Protein AF-A0A0S7EY32-F1 (afdb_monomer)

Mean predicted aligned error: 13.68 Å

Structure (mmCIF, N/CA/C/O backbone):
data_AF-A0A0S7EY32-F1
#
_entry.id   AF-A0A0S7EY32-F1
#
loop_
_atom_site.group_PDB
_atom_site.id
_atom_site.type_symbol
_atom_site.label_atom_id
_atom_site.label_alt_id
_atom_site.label_comp_id
_atom_site.label_asym_id
_atom_site.label_entity_id
_atom_site.label_seq_id
_atom_site.pdbx_PDB_ins_code
_atom_site.Cartn_x
_atom_site.Cartn_y
_atom_site.Cartn_z
_atom_site.occupancy
_atom_site.B_iso_or_equiv
_atom_site.auth_seq_id
_atom_site.auth_comp_id
_atom_site.auth_asym_id
_atom_site.auth_atom_id
_atom_site.pdbx_PDB_model_num
ATOM 1 N N . MET A 1 1 ? -7.146 -0.072 10.945 1.00 47.69 1 MET A N 1
ATOM 2 C CA . MET A 1 1 ? -5.698 0.159 11.102 1.00 47.69 1 MET A CA 1
ATOM 3 C C . MET A 1 1 ? -5.214 -0.856 12.119 1.00 47.69 1 MET A C 1
ATOM 5 O O . MET A 1 1 ? -5.702 -0.814 13.243 1.00 47.69 1 MET A O 1
ATOM 9 N N . VAL A 1 2 ? -4.405 -1.830 11.691 1.00 50.88 2 VAL A N 1
ATOM 10 C CA . VAL A 1 2 ? -3.665 -2.697 12.626 1.00 50.88 2 VAL A CA 1
ATOM 11 C C . VAL A 1 2 ? -2.678 -1.783 13.343 1.00 50.88 2 VAL A C 1
ATOM 13 O O . VAL A 1 2 ? -2.144 -0.871 12.702 1.00 50.88 2 VAL A O 1
ATOM 16 N N . LEU A 1 3 ? -2.476 -1.967 14.643 1.00 59.56 3 LEU A N 1
ATOM 17 C CA . LEU A 1 3 ? -1.364 -1.319 15.323 1.00 59.56 3 LEU A CA 1
ATOM 18 C C . LEU A 1 3 ? -0.100 -1.867 14.657 1.00 59.56 3 LEU A C 1
ATOM 20 O O . LEU A 1 3 ? 0.187 -3.051 14.726 1.00 59.56 3 LEU A O 1
ATOM 24 N N . LEU A 1 4 ? 0.577 -1.046 13.854 1.00 54.06 4 LEU A N 1
ATOM 25 C CA . LEU A 1 4 ? 1.785 -1.480 13.164 1.00 54.06 4 LEU A CA 1
ATOM 26 C C . LEU A 1 4 ? 2.801 -1.872 14.235 1.00 54.06 4 LEU A C 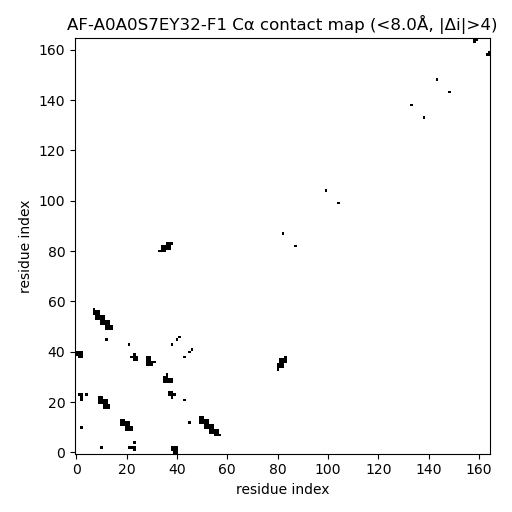1
ATOM 28 O O . LEU A 1 4 ? 3.374 -0.999 14.887 1.00 54.06 4 LEU A O 1
ATOM 32 N N . VAL A 1 5 ? 3.007 -3.177 14.409 1.00 56.53 5 VAL A N 1
ATOM 33 C CA . VAL A 1 5 ? 4.075 -3.733 15.236 1.00 56.53 5 VAL A CA 1
ATOM 34 C C . VAL A 1 5 ? 5.385 -3.381 14.560 1.00 56.53 5 VAL A C 1
ATOM 36 O O . VAL A 1 5 ? 5.923 -4.122 13.743 1.00 56.53 5 VAL A O 1
ATOM 39 N N . ILE A 1 6 ? 5.887 -2.193 14.858 1.00 68.12 6 ILE A N 1
ATOM 40 C CA . ILE A 1 6 ? 7.283 -1.865 14.646 1.00 68.12 6 ILE A CA 1
ATOM 41 C C . ILE A 1 6 ? 7.961 -2.346 15.929 1.00 68.12 6 ILE A C 1
ATOM 43 O O . ILE A 1 6 ? 7.764 -1.708 16.960 1.00 68.12 6 ILE A O 1
ATOM 47 N N . PRO A 1 7 ? 8.733 -3.454 15.917 1.00 67.81 7 PRO A N 1
ATOM 48 C CA . PRO A 1 7 ? 9.177 -4.124 17.147 1.00 67.81 7 PRO A CA 1
ATOM 49 C C . PRO A 1 7 ? 9.969 -3.237 18.119 1.00 67.81 7 PRO A C 1
ATOM 51 O O . PRO A 1 7 ? 10.096 -3.553 19.296 1.00 67.81 7 PRO A O 1
ATOM 54 N N . CYS A 1 8 ? 10.523 -2.124 17.632 1.00 76.31 8 CYS A N 1
ATOM 55 C CA . CYS A 1 8 ? 11.282 -1.163 18.425 1.00 76.31 8 CYS A CA 1
ATOM 56 C C . CYS A 1 8 ? 10.474 0.063 18.890 1.00 76.31 8 CYS A C 1
ATOM 58 O O . CYS A 1 8 ? 11.051 0.960 19.511 1.00 76.31 8 CYS A O 1
ATOM 60 N N . LEU A 1 9 ? 9.173 0.137 18.595 1.00 83.06 9 LEU A N 1
ATOM 61 C CA . LEU A 1 9 ? 8.298 1.248 18.965 1.00 83.06 9 LEU A CA 1
ATOM 62 C C . LEU A 1 9 ? 7.111 0.757 19.798 1.00 83.06 9 LEU A C 1
ATOM 64 O O . LEU A 1 9 ? 6.503 -0.266 19.504 1.00 83.06 9 LEU A O 1
ATOM 68 N N . SER A 1 10 ? 6.764 1.538 20.816 1.00 85.69 10 SER A N 1
ATOM 69 C CA . SER A 1 10 ? 5.526 1.402 21.576 1.00 85.69 10 SER A CA 1
ATOM 70 C C . SER A 1 10 ? 4.574 2.527 21.189 1.00 85.69 10 SER A C 1
ATOM 72 O O . SER A 1 10 ? 5.001 3.675 21.022 1.00 85.69 10 SER A O 1
ATOM 74 N N . THR A 1 11 ? 3.297 2.181 21.034 1.00 89.88 11 THR A N 1
ATOM 75 C CA . THR A 1 11 ? 2.230 3.123 20.695 1.00 89.88 11 THR A CA 1
ATOM 76 C C . THR A 1 11 ? 1.420 3.433 21.944 1.00 89.88 11 THR A C 1
ATOM 78 O O . THR A 1 11 ? 0.837 2.538 22.543 1.00 89.88 11 THR A O 1
ATOM 81 N N . GLU A 1 12 ? 1.351 4.702 22.327 1.00 90.50 12 GLU A N 1
ATOM 82 C CA . GLU A 1 12 ? 0.581 5.173 23.477 1.00 90.50 12 GLU A CA 1
ATOM 83 C C . GLU A 1 12 ? -0.542 6.103 23.008 1.00 90.50 12 GLU A C 1
ATOM 85 O O . GLU A 1 12 ? -0.306 7.088 22.309 1.00 90.50 12 GLU A O 1
ATOM 90 N N . TRP A 1 13 ? -1.774 5.821 23.411 1.00 90.38 13 TRP A N 1
ATOM 91 C CA . TRP A 1 13 ? -2.921 6.693 23.206 1.00 90.38 13 TRP A CA 1
ATOM 92 C C . TRP A 1 13 ? -3.188 7.553 24.436 1.00 90.38 13 TRP A C 1
ATOM 94 O O . TRP A 1 13 ? -3.258 7.039 25.549 1.00 90.38 13 TRP A O 1
ATOM 104 N N . ARG A 1 14 ? -3.372 8.866 24.246 1.00 87.19 14 ARG A N 1
ATOM 105 C CA . ARG A 1 14 ? -3.642 9.819 25.337 1.00 87.19 14 ARG A CA 1
ATOM 106 C C . ARG A 1 14 ? -4.991 10.522 25.155 1.00 87.19 14 ARG A C 1
ATOM 108 O O . ARG A 1 14 ? -5.034 11.606 24.576 1.00 87.19 14 ARG A O 1
ATOM 115 N N . PRO A 1 15 ? -6.102 9.955 25.658 1.00 78.38 15 PRO A N 1
ATOM 116 C CA . PRO A 1 15 ? -7.405 10.626 25.659 1.00 78.38 15 PRO A CA 1
ATOM 117 C C . PRO A 1 15 ? -7.529 11.748 26.707 1.00 78.38 15 PRO A C 1
ATOM 119 O O . PRO A 1 15 ? -8.543 12.444 26.728 1.00 78.38 15 PRO A O 1
ATOM 122 N N . GLY A 1 16 ? -6.528 11.921 27.580 1.00 78.38 16 GLY A N 1
ATOM 123 C CA . GLY A 1 16 ? -6.507 12.902 28.667 1.00 78.38 16 GLY A CA 1
ATOM 124 C C . GLY A 1 16 ? -5.141 12.958 29.363 1.00 78.38 16 GLY A C 1
ATOM 125 O O . GLY A 1 16 ? -4.107 12.853 28.708 1.00 78.38 16 GLY A O 1
ATOM 126 N N . SER A 1 17 ? -5.124 13.113 30.691 1.00 75.50 17 SER A N 1
ATOM 127 C CA . SER A 1 17 ? -3.888 13.150 31.495 1.00 75.50 17 SER A CA 1
ATOM 128 C C . SER A 1 17 ? -3.209 11.786 31.657 1.00 75.50 17 SER A C 1
ATOM 130 O O . SER A 1 17 ? -2.011 11.729 31.927 1.00 75.50 17 SER A O 1
ATOM 132 N N . THR A 1 18 ? -3.957 10.695 31.484 1.00 80.81 18 THR A N 1
ATOM 133 C CA . THR A 1 18 ? -3.449 9.321 31.548 1.00 80.81 18 THR A CA 1
ATOM 134 C C . THR A 1 18 ? -3.349 8.751 30.140 1.00 80.81 18 THR A C 1
ATOM 136 O O . THR A 1 18 ? -4.292 8.859 29.355 1.00 80.81 18 THR A O 1
ATOM 139 N N . GLY A 1 19 ? -2.202 8.157 29.821 1.00 84.38 19 GLY A N 1
ATOM 140 C CA . GLY A 1 19 ? -2.003 7.432 28.575 1.00 84.38 19 GLY A CA 1
ATOM 141 C C . GLY A 1 19 ? -2.203 5.930 28.728 1.00 84.38 19 GLY A C 1
ATOM 142 O O . GLY A 1 19 ? -2.042 5.374 29.813 1.00 84.38 19 GLY A O 1
ATOM 143 N N . GLN A 1 20 ? -2.557 5.284 27.623 1.00 88.12 20 GLN A N 1
ATOM 144 C CA . GLN A 1 20 ? -2.740 3.846 27.507 1.00 88.12 20 GLN A CA 1
ATOM 145 C C . GLN A 1 20 ? -1.814 3.312 26.419 1.00 88.12 20 GLN A C 1
ATOM 147 O O . GLN A 1 20 ? -1.877 3.758 25.275 1.00 88.12 20 GLN A O 1
ATOM 152 N N . ILE A 1 21 ? -0.968 2.344 26.766 1.00 89.56 21 ILE A N 1
ATOM 153 C CA . ILE A 1 21 ? -0.165 1.622 25.777 1.00 89.56 21 ILE A CA 1
ATOM 154 C C . ILE A 1 21 ? -1.094 0.687 25.004 1.00 89.56 21 ILE A C 1
ATOM 156 O O . ILE A 1 21 ? -1.881 -0.043 25.604 1.00 89.56 21 ILE A O 1
ATOM 160 N N . LEU A 1 22 ? -1.009 0.745 23.681 1.00 90.88 22 LEU A N 1
ATOM 161 C CA . LEU A 1 22 ? -1.760 -0.096 22.765 1.00 90.88 22 LEU A CA 1
ATOM 162 C C . LEU A 1 22 ? -0.839 -1.192 22.230 1.00 90.88 22 LEU A C 1
ATOM 164 O O . LEU A 1 22 ? 0.257 -0.897 21.746 1.00 90.88 22 LEU A O 1
ATOM 168 N N . SER A 1 23 ? -1.316 -2.431 22.271 1.00 88.69 23 SER A N 1
ATOM 169 C CA . SER A 1 23 ? -0.564 -3.613 21.851 1.00 88.69 23 SER A CA 1
ATOM 170 C C . SER A 1 23 ? -1.452 -4.534 21.026 1.00 88.69 23 SER A C 1
ATOM 172 O O . SER A 1 23 ? -2.657 -4.593 21.246 1.00 88.69 23 SER A O 1
ATOM 174 N N . ASP A 1 24 ? -0.859 -5.303 20.117 1.00 88.44 24 ASP A N 1
ATOM 175 C CA . ASP A 1 24 ? -1.593 -6.294 19.318 1.00 88.44 24 ASP A CA 1
ATOM 176 C C . ASP A 1 24 ? -2.290 -7.350 20.179 1.00 88.44 24 ASP A C 1
ATOM 178 O O . ASP A 1 24 ? -3.391 -7.787 19.844 1.00 88.44 24 ASP A O 1
ATOM 182 N N . MET A 1 25 ? -1.656 -7.711 21.298 1.00 88.94 25 MET A N 1
ATOM 183 C CA . MET A 1 25 ? -2.175 -8.611 22.318 1.00 88.94 25 MET A CA 1
ATOM 184 C C . MET A 1 25 ? -1.875 -8.046 23.711 1.00 88.94 25 MET A C 1
ATOM 186 O O . MET A 1 25 ? -0.743 -7.681 24.025 1.00 88.94 25 MET A O 1
ATOM 190 N N . ASP A 1 26 ? -2.899 -7.991 24.552 1.00 88.69 26 ASP A N 1
ATOM 191 C CA . ASP A 1 26 ? -2.840 -7.652 25.975 1.00 88.69 26 ASP A CA 1
ATOM 192 C C . ASP A 1 26 ? -3.967 -8.344 26.775 1.00 88.69 26 ASP A C 1
ATOM 194 O O . ASP A 1 26 ? -4.745 -9.137 26.238 1.00 88.69 26 ASP A O 1
ATOM 198 N N . LEU A 1 27 ? -4.082 -8.025 28.067 1.00 90.75 27 LEU A N 1
ATOM 199 C CA . LEU A 1 27 ? -5.113 -8.564 28.966 1.00 90.75 27 LEU A CA 1
ATOM 200 C C . LEU A 1 27 ? -6.555 -8.222 28.551 1.00 90.75 27 LEU A C 1
ATOM 202 O O . LEU A 1 27 ? -7.495 -8.811 29.076 1.00 90.75 27 LEU A O 1
ATOM 206 N N . THR A 1 28 ? -6.743 -7.262 27.645 1.00 91.25 28 THR A N 1
ATOM 207 C CA . THR A 1 28 ? -8.060 -6.848 27.151 1.00 91.25 28 THR A CA 1
ATOM 208 C C . THR A 1 28 ? -8.463 -7.574 25.868 1.00 91.25 28 THR A C 1
ATOM 210 O O . THR A 1 28 ? -9.594 -7.405 25.420 1.00 91.25 28 THR A O 1
ATOM 213 N N . SER A 1 29 ? -7.566 -8.370 25.274 1.00 91.50 29 SER A N 1
ATOM 214 C CA . SER A 1 29 ? -7.784 -9.015 23.973 1.00 91.50 29 SER A CA 1
ATOM 215 C C . SER A 1 29 ? -8.966 -9.977 23.989 1.00 91.50 29 SER A C 1
ATOM 217 O O . SER A 1 29 ? -9.176 -10.729 24.941 1.00 91.50 29 SER A O 1
ATOM 219 N N . GLN A 1 30 ? -9.720 -9.991 22.892 1.00 92.19 30 GLN A N 1
ATOM 220 C CA . GLN A 1 30 ? -10.892 -10.851 22.752 1.00 92.19 30 GLN A CA 1
ATOM 221 C C . GLN A 1 30 ? -10.480 -12.278 22.374 1.00 92.19 30 GLN A C 1
ATOM 223 O O . GLN A 1 30 ? -9.680 -12.486 21.457 1.00 92.19 30 GLN A O 1
ATOM 228 N N . THR A 1 31 ? -11.072 -13.261 23.050 1.00 90.56 31 THR A N 1
ATOM 229 C CA . THR A 1 31 ? -10.887 -14.687 22.770 1.00 90.56 31 THR A CA 1
ATOM 230 C C . THR A 1 31 ? -12.212 -15.334 22.368 1.00 90.56 31 THR A C 1
ATOM 232 O O . THR A 1 31 ? -13.254 -15.128 22.988 1.00 90.56 31 THR A O 1
ATOM 235 N N . GLU A 1 32 ? -12.178 -16.119 21.294 1.00 86.69 32 GLU A N 1
ATOM 236 C CA . GLU A 1 32 ? -13.310 -16.848 20.727 1.00 86.69 32 GLU A CA 1
ATOM 237 C C . GLU A 1 32 ? -12.947 -18.337 20.630 1.00 86.69 32 GLU A C 1
ATOM 239 O O . GLU A 1 32 ? -12.419 -18.818 19.623 1.00 86.69 32 GLU A O 1
ATOM 244 N N . GLY A 1 33 ? -13.202 -19.089 21.702 1.00 86.06 33 GLY A N 1
ATOM 245 C CA . GLY A 1 33 ? -12.766 -20.483 21.799 1.00 86.06 33 GLY A CA 1
ATOM 246 C C . GLY A 1 33 ? -11.239 -20.576 21.770 1.00 86.06 33 GLY A C 1
ATOM 247 O O . GLY A 1 33 ? -10.576 -20.000 22.627 1.00 86.06 33 GLY A O 1
ATOM 248 N N . ARG A 1 34 ? -10.686 -21.280 20.774 1.00 85.69 34 ARG A N 1
ATOM 249 C CA . ARG A 1 34 ? -9.229 -21.371 20.554 1.00 85.69 34 ARG A CA 1
ATOM 250 C C . ARG A 1 34 ? -8.627 -20.152 19.853 1.00 85.69 34 ARG A C 1
ATOM 252 O O . ARG A 1 34 ? -7.411 -20.029 19.801 1.00 85.69 34 ARG A O 1
ATOM 259 N N . TRP A 1 35 ? -9.458 -19.281 19.280 1.00 88.88 35 TRP A N 1
ATOM 260 C CA . TRP A 1 35 ? -8.994 -18.158 18.475 1.00 88.88 35 TRP A CA 1
ATOM 261 C C . TRP A 1 35 ? -8.811 -16.892 19.321 1.00 88.88 35 TRP A C 1
ATOM 263 O O . TRP A 1 35 ? -9.690 -16.524 20.097 1.00 88.88 35 TRP A O 1
ATOM 273 N N . LYS A 1 36 ? -7.695 -16.187 19.142 1.00 90.19 36 LYS A N 1
ATOM 274 C CA . LYS A 1 36 ? -7.404 -14.880 19.747 1.00 90.19 36 LYS A CA 1
ATOM 275 C C . LYS A 1 36 ? -7.494 -13.798 18.672 1.00 90.19 36 LYS A C 1
ATOM 277 O O . LYS A 1 36 ? -6.928 -13.942 17.590 1.00 90.19 36 LYS A O 1
ATOM 282 N N . ARG A 1 37 ? -8.217 -12.712 18.936 1.00 91.12 37 ARG A N 1
ATOM 283 C CA . ARG A 1 37 ? -8.352 -11.611 17.976 1.00 91.12 37 ARG A CA 1
ATOM 284 C C . ARG A 1 37 ? -7.306 -10.533 18.246 1.00 91.12 37 ARG A C 1
ATOM 286 O O . ARG A 1 37 ? -7.250 -10.027 19.360 1.00 91.12 37 ARG A O 1
ATOM 293 N N . LEU A 1 38 ? -6.549 -10.140 17.218 1.00 91.75 38 LEU A N 1
ATOM 294 C CA . LEU A 1 38 ? -5.616 -9.014 17.304 1.00 91.75 38 LEU A CA 1
ATOM 295 C C . LEU A 1 38 ? -6.366 -7.710 17.586 1.00 91.75 38 LEU A C 1
ATOM 297 O O . LEU A 1 38 ? -7.373 -7.394 16.934 1.00 91.75 38 LEU A O 1
ATOM 301 N N . ASN A 1 39 ? -5.843 -6.938 18.533 1.00 92.19 39 ASN A N 1
ATOM 302 C CA . ASN A 1 39 ? -6.430 -5.674 18.936 1.00 92.19 39 ASN A CA 1
ATOM 303 C C . ASN A 1 39 ? -6.345 -4.636 17.810 1.00 92.19 39 ASN A C 1
ATOM 305 O O . ASN A 1 39 ? -5.379 -4.533 17.054 1.00 92.19 39 ASN A O 1
ATOM 309 N N . THR A 1 40 ? -7.390 -3.821 17.705 1.00 92.94 40 THR A N 1
ATOM 310 C CA . THR A 1 40 ? -7.489 -2.735 16.724 1.00 92.94 40 THR A CA 1
ATOM 311 C C . THR A 1 40 ? -7.683 -1.407 17.437 1.00 92.94 40 THR A C 1
ATOM 313 O O . THR A 1 40 ? -8.060 -1.370 18.604 1.00 92.94 40 THR A O 1
ATOM 316 N N . LEU A 1 41 ? -7.538 -0.286 16.732 1.00 92.38 41 LEU A N 1
ATOM 317 C CA . LEU A 1 41 ? -7.941 1.012 17.289 1.00 92.38 41 LEU A CA 1
ATOM 318 C C . LEU A 1 41 ? -9.400 1.021 17.782 1.00 92.38 41 LEU A C 1
ATOM 320 O O . LEU A 1 41 ? -9.699 1.618 18.812 1.00 92.38 41 LEU A O 1
ATOM 324 N N . ALA A 1 42 ? -10.296 0.317 17.084 1.00 92.44 42 ALA A N 1
ATOM 325 C CA . ALA A 1 42 ? -11.700 0.220 17.472 1.00 92.44 42 ALA A CA 1
ATOM 326 C C . ALA A 1 42 ? -11.905 -0.625 18.739 1.00 92.44 42 ALA A C 1
ATOM 328 O O . ALA A 1 42 ? -12.806 -0.328 19.516 1.00 92.44 42 ALA A O 1
ATOM 329 N N . HIS A 1 43 ? -11.055 -1.631 18.977 1.00 92.88 43 HIS A N 1
ATOM 330 C CA . HIS A 1 43 ? -11.064 -2.418 20.218 1.00 92.88 43 HIS A CA 1
ATOM 331 C C . HIS A 1 43 ? -10.838 -1.525 21.443 1.00 92.88 43 HIS A C 1
ATOM 333 O O . HIS A 1 43 ? -11.592 -1.590 22.408 1.00 92.88 43 HIS A O 1
ATOM 339 N N . TYR A 1 44 ? -9.874 -0.609 21.350 1.00 92.12 44 TYR A N 1
ATOM 340 C CA . TYR A 1 44 ? -9.584 0.383 22.389 1.00 92.12 44 TYR A CA 1
ATOM 341 C C . TYR A 1 44 ? -10.504 1.614 22.355 1.00 92.12 44 TYR A C 1
ATOM 343 O O . TYR A 1 44 ? -10.305 2.550 23.126 1.00 92.12 44 TYR A O 1
ATOM 351 N N . ASN A 1 45 ? -11.502 1.642 21.465 1.00 92.44 45 ASN A N 1
ATOM 352 C CA . ASN A 1 45 ? -12.393 2.785 21.260 1.00 92.44 45 ASN A CA 1
ATOM 353 C C . ASN A 1 45 ? -11.643 4.106 20.965 1.00 92.44 45 ASN A C 1
ATOM 355 O O . ASN A 1 45 ? -12.047 5.193 21.398 1.00 92.44 45 ASN A O 1
ATOM 359 N N . VAL A 1 46 ? -10.532 4.018 20.227 1.00 91.81 46 VAL A N 1
ATOM 360 C CA . VAL A 1 46 ? -9.777 5.189 19.772 1.00 91.81 46 VAL A CA 1
ATOM 361 C C . VAL A 1 46 ? -10.619 5.925 18.735 1.00 91.81 46 VAL A C 1
ATOM 363 O O . VAL A 1 46 ? -10.957 5.380 17.685 1.00 91.81 46 VAL A O 1
ATOM 366 N N . ARG A 1 47 ? -10.975 7.171 19.054 1.00 91.56 47 ARG A N 1
ATOM 367 C CA . ARG A 1 47 ? -11.805 8.032 18.204 1.00 91.56 47 ARG A CA 1
ATOM 368 C C . ARG A 1 47 ? -10.989 8.701 17.102 1.00 91.56 47 ARG A C 1
ATOM 370 O O . ARG A 1 47 ? -9.769 8.835 17.204 1.00 91.56 47 ARG A O 1
ATOM 377 N N . ASP A 1 48 ? -11.691 9.187 16.087 1.00 91.69 48 ASP A N 1
ATOM 378 C CA . ASP A 1 48 ? -11.101 10.044 15.063 1.00 91.69 48 ASP A CA 1
ATOM 379 C C . ASP A 1 48 ? -10.414 11.258 15.704 1.00 91.69 48 ASP A C 1
ATOM 381 O O . ASP A 1 48 ? -10.894 11.818 16.693 1.00 91.69 48 ASP A O 1
ATOM 385 N N . ASN A 1 49 ? -9.283 11.664 15.124 1.00 90.06 49 ASN A N 1
ATOM 386 C CA . ASN A 1 49 ? -8.426 12.751 15.612 1.00 90.06 49 ASN A CA 1
ATOM 387 C C . ASN A 1 49 ? -7.794 12.511 16.997 1.00 90.06 49 ASN A C 1
ATOM 389 O O . ASN A 1 49 ? -7.340 13.456 17.641 1.00 90.06 49 ASN A O 1
ATOM 393 N N . ALA A 1 50 ? -7.740 11.262 17.465 1.00 90.75 50 ALA A N 1
ATOM 394 C CA . ALA A 1 50 ? -6.981 10.912 18.657 1.00 90.75 50 ALA A CA 1
ATOM 395 C C . ALA A 1 50 ? -5.472 11.138 18.473 1.00 90.75 50 ALA A C 1
ATOM 397 O O . ALA A 1 50 ? -4.889 10.784 17.447 1.00 90.75 50 ALA A O 1
ATOM 398 N N . THR A 1 51 ? -4.826 11.654 19.518 1.00 88.75 51 THR A N 1
ATOM 399 C CA . THR A 1 51 ? -3.367 11.777 19.574 1.00 88.75 51 THR A CA 1
ATOM 400 C C . THR A 1 51 ? -2.744 10.455 20.012 1.00 88.75 51 THR A C 1
ATOM 402 O O . THR A 1 51 ? -3.041 9.943 21.097 1.00 88.75 51 THR A O 1
ATOM 405 N N . LEU A 1 52 ? -1.851 9.929 19.174 1.00 90.56 52 LEU A N 1
ATOM 406 C CA . LEU A 1 52 ? -1.009 8.771 19.464 1.00 90.56 52 LEU A CA 1
ATOM 407 C C . LEU A 1 52 ? 0.448 9.225 19.577 1.00 90.56 52 LEU A C 1
ATOM 409 O O . LEU A 1 52 ? 0.922 10.026 18.771 1.00 90.56 52 LEU A O 1
ATOM 413 N N . VAL A 1 53 ? 1.155 8.705 20.572 1.00 89.81 53 VAL A N 1
ATOM 414 C CA . VAL A 1 53 ? 2.577 8.951 20.805 1.00 89.81 53 VAL A CA 1
ATOM 415 C C . VAL A 1 53 ? 3.338 7.670 20.490 1.00 89.81 53 VAL A C 1
ATOM 417 O O . VAL A 1 53 ? 2.996 6.603 20.994 1.00 89.81 53 VAL A O 1
ATOM 420 N N . LEU A 1 54 ? 4.375 7.777 19.660 1.00 90.06 54 LEU A N 1
ATOM 421 C CA . LEU A 1 54 ? 5.299 6.681 19.386 1.00 90.06 54 LEU A CA 1
ATOM 422 C C . LEU A 1 54 ? 6.583 6.899 20.181 1.00 90.06 54 LEU A C 1
ATOM 424 O O . LEU A 1 54 ? 7.258 7.915 20.011 1.00 90.06 54 LEU A O 1
ATOM 428 N N . SER A 1 55 ? 6.930 5.926 21.016 1.00 87.62 55 SER A N 1
ATOM 429 C CA . SER A 1 55 ? 8.131 5.960 21.852 1.00 87.62 55 SER A CA 1
ATOM 430 C C . SER A 1 55 ? 9.038 4.785 21.512 1.00 87.62 55 SER A C 1
ATOM 432 O O . SER A 1 55 ? 8.559 3.670 21.313 1.00 87.62 55 SER A O 1
ATOM 434 N N . ARG A 1 56 ? 10.358 5.007 21.458 1.00 87.38 56 ARG A N 1
ATOM 435 C CA . ARG A 1 56 ? 11.313 3.900 21.303 1.00 87.38 56 ARG A CA 1
ATOM 436 C C . ARG A 1 56 ? 11.271 3.004 22.531 1.00 87.38 56 ARG A C 1
ATOM 438 O O . ARG A 1 56 ? 11.412 3.485 23.653 1.00 87.38 56 ARG A O 1
ATOM 445 N N . VAL A 1 57 ? 11.166 1.705 22.298 1.00 81.00 57 VAL A N 1
ATOM 446 C CA . VAL A 1 57 ? 11.357 0.702 23.340 1.00 81.00 57 VAL A CA 1
ATOM 447 C C . VAL A 1 57 ? 12.860 0.487 23.486 1.00 81.00 57 VAL A C 1
ATOM 449 O O . VAL A 1 57 ? 13.505 -0.160 22.662 1.00 81.00 57 VAL A O 1
ATOM 452 N N . LEU A 1 58 ? 13.448 1.108 24.509 1.00 63.75 58 LEU A N 1
ATOM 453 C CA . LEU A 1 58 ? 14.817 0.825 24.916 1.00 63.75 58 LEU A CA 1
ATOM 454 C C . LEU A 1 58 ? 14.769 -0.496 25.692 1.00 63.75 58 LEU A C 1
ATOM 456 O O . LEU A 1 58 ? 14.352 -0.507 26.842 1.00 63.75 58 LEU A O 1
ATOM 460 N N . HIS A 1 59 ? 15.197 -1.583 25.050 1.00 53.16 59 HIS A N 1
ATOM 461 C CA . HIS A 1 59 ? 15.327 -2.942 25.595 1.00 53.16 59 HIS A CA 1
ATOM 462 C C . HIS A 1 59 ? 14.107 -3.877 25.476 1.00 53.16 59 HIS A C 1
ATOM 464 O O . HIS A 1 59 ? 12.984 -3.566 25.865 1.00 53.16 59 HIS A O 1
ATOM 470 N N . THR A 1 60 ? 14.390 -5.067 24.940 1.00 46.47 60 THR A N 1
ATOM 471 C CA . THR A 1 60 ? 13.497 -6.211 24.748 1.00 46.47 60 THR A CA 1
ATOM 472 C C . THR A 1 60 ? 13.088 -6.796 26.098 1.00 46.47 60 THR A C 1
ATOM 474 O O . THR A 1 60 ? 13.726 -7.719 26.597 1.00 46.47 60 THR A O 1
ATOM 477 N N . GLN A 1 61 ? 12.035 -6.269 26.712 1.00 41.31 61 GLN A N 1
ATOM 478 C CA . GLN A 1 61 ? 11.274 -7.068 27.664 1.00 41.31 61 GLN A CA 1
ATOM 479 C C . GLN A 1 61 ? 10.168 -7.744 26.873 1.00 41.31 61 GLN A C 1
ATOM 481 O O . GLN A 1 61 ? 9.123 -7.165 26.584 1.00 41.31 61 GLN A O 1
ATOM 486 N N . SER A 1 62 ? 10.462 -8.971 26.462 1.00 42.38 62 SER A N 1
ATOM 487 C CA . SER A 1 62 ? 9.470 -9.968 26.108 1.00 42.38 62 SER A CA 1
ATOM 488 C C . SER A 1 62 ? 8.425 -9.983 27.228 1.00 42.38 62 SER A C 1
ATOM 490 O O . SER A 1 62 ? 8.664 -10.551 28.288 1.00 42.38 62 SER A O 1
ATOM 492 N N . PHE A 1 63 ? 7.256 -9.374 27.022 1.00 43.22 63 PHE A N 1
ATOM 493 C CA . PHE A 1 63 ? 6.122 -9.441 27.959 1.00 43.22 63 PHE A CA 1
ATOM 494 C C . PHE A 1 63 ? 5.477 -10.850 28.006 1.00 43.22 63 PHE A C 1
ATOM 496 O O . PHE A 1 63 ? 4.301 -11.003 28.314 1.00 43.22 63 PHE A O 1
ATOM 503 N N . HIS A 1 64 ? 6.261 -11.897 27.732 1.00 45.06 64 HIS A N 1
ATOM 504 C CA . HIS A 1 64 ? 5.876 -13.307 27.753 1.00 45.06 64 HIS A CA 1
ATOM 505 C C . HIS A 1 64 ? 6.592 -14.102 28.848 1.00 45.06 64 HIS A C 1
ATOM 507 O O . HIS A 1 64 ? 6.833 -15.296 28.696 1.00 45.06 64 HIS A O 1
ATOM 513 N N . GLN A 1 65 ? 6.937 -13.481 29.974 1.00 44.56 65 GLN A N 1
ATOM 514 C CA . GLN A 1 65 ? 7.487 -14.246 31.086 1.00 44.56 65 GLN A CA 1
ATOM 515 C C . GLN A 1 65 ? 6.962 -13.733 32.418 1.00 44.56 65 GLN A C 1
ATOM 517 O O . GLN A 1 65 ? 7.572 -12.878 33.044 1.00 44.56 65 GLN A O 1
ATOM 522 N N . HIS A 1 66 ? 5.781 -14.229 32.794 1.00 36.97 66 HIS A N 1
ATOM 523 C CA . HIS A 1 66 ? 5.467 -14.751 34.129 1.00 36.97 66 HIS A CA 1
ATOM 524 C C . HIS A 1 66 ? 3.962 -15.045 34.231 1.00 36.97 66 HIS A C 1
ATOM 526 O O . HIS A 1 66 ? 3.185 -14.123 34.447 1.00 36.97 66 HIS A O 1
ATOM 532 N N . GLN A 1 67 ? 3.564 -16.318 34.120 1.00 36.78 67 GLN A N 1
ATOM 533 C CA . GLN A 1 67 ? 2.889 -17.010 35.226 1.00 36.78 67 GLN A CA 1
ATOM 534 C C . GLN A 1 67 ? 2.880 -18.536 34.990 1.00 36.78 67 GLN A C 1
ATOM 536 O O . GLN A 1 67 ? 2.301 -19.023 34.029 1.00 36.78 67 GLN A O 1
ATOM 541 N N . ASP A 1 68 ? 3.548 -19.224 35.912 1.00 32.59 68 ASP A N 1
ATOM 542 C CA . ASP A 1 68 ? 3.427 -20.618 36.343 1.00 32.59 68 ASP A CA 1
ATOM 543 C C . ASP A 1 68 ? 3.873 -21.810 35.468 1.00 32.59 68 ASP A C 1
ATOM 545 O O . ASP A 1 68 ? 3.333 -22.183 34.434 1.00 32.59 68 ASP A O 1
ATOM 549 N N . SER A 1 69 ? 4.903 -22.435 36.037 1.00 39.97 69 SER A N 1
ATOM 550 C CA . SER A 1 69 ? 5.442 -23.777 35.883 1.00 39.97 69 SER A CA 1
ATOM 551 C C . SER A 1 69 ? 4.410 -24.906 35.942 1.00 39.97 69 SER A C 1
ATOM 553 O O . SER A 1 69 ? 3.435 -24.808 36.682 1.00 39.97 69 SER A O 1
ATOM 555 N N . HIS A 1 70 ? 4.796 -26.032 35.326 1.00 38.00 70 HIS A N 1
ATOM 556 C CA . HIS A 1 70 ? 4.147 -27.351 35.270 1.00 38.00 70 HIS A CA 1
ATOM 557 C C . HIS A 1 70 ? 3.094 -27.545 34.168 1.00 38.00 70 HIS A C 1
ATOM 559 O O . HIS A 1 70 ? 1.908 -27.573 34.445 1.00 38.00 70 HIS A O 1
ATOM 565 N N . ASP A 1 71 ? 3.565 -27.753 32.930 1.00 36.91 71 ASP A N 1
ATOM 566 C CA . ASP A 1 71 ? 3.098 -28.823 32.021 1.00 36.91 71 ASP A CA 1
ATOM 567 C C . ASP A 1 71 ? 3.984 -28.862 30.757 1.00 36.91 71 ASP A C 1
ATOM 569 O O . ASP A 1 71 ? 3.585 -28.590 29.626 1.00 36.91 71 ASP A O 1
ATOM 573 N N . GLU A 1 72 ? 5.258 -29.209 30.958 1.00 39.25 72 GLU A N 1
ATOM 574 C CA . GLU A 1 72 ? 6.346 -29.180 29.964 1.00 39.25 72 GLU A CA 1
ATOM 575 C C . GLU A 1 72 ? 6.255 -30.255 28.853 1.00 39.25 72 GLU A C 1
ATOM 577 O O . GLU A 1 72 ? 7.268 -30.674 28.295 1.00 39.25 72 GLU A O 1
ATOM 582 N N . LYS A 1 73 ? 5.053 -30.736 28.502 1.00 36.84 73 LYS A N 1
ATOM 583 C CA . LYS A 1 73 ? 4.888 -31.791 27.480 1.00 36.84 73 LYS A CA 1
ATOM 584 C C . LYS A 1 73 ? 3.773 -31.614 26.449 1.00 36.84 73 LYS A C 1
ATOM 586 O O . LYS A 1 73 ? 3.612 -32.513 25.632 1.00 36.84 73 LYS A O 1
ATOM 591 N N . ASN A 1 74 ? 3.081 -30.472 26.399 1.00 33.59 74 ASN A N 1
ATOM 592 C CA . ASN A 1 74 ? 2.055 -30.217 25.368 1.00 33.59 74 ASN A CA 1
ATOM 593 C C . ASN A 1 74 ? 2.205 -28.881 24.606 1.00 33.59 74 ASN A C 1
ATOM 595 O O . ASN A 1 74 ? 1.306 -28.499 23.868 1.00 33.59 74 ASN A O 1
ATOM 599 N N . ALA A 1 75 ? 3.341 -28.185 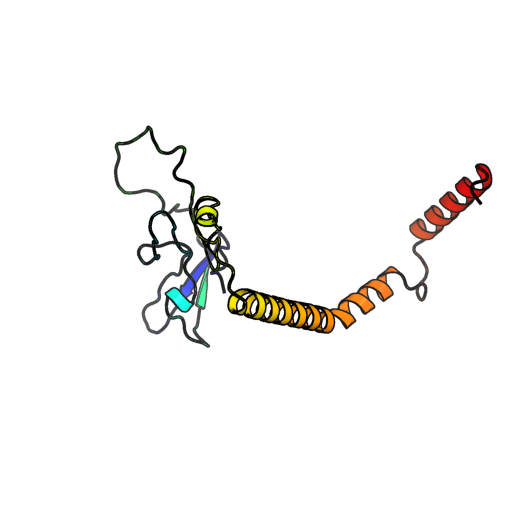24.714 1.00 41.44 75 ALA A N 1
ATOM 600 C CA . ALA A 1 75 ? 3.556 -26.877 24.073 1.00 41.44 75 ALA A CA 1
ATOM 601 C C . ALA A 1 75 ? 3.942 -26.932 22.576 1.00 41.44 75 ALA A C 1
ATOM 603 O O . ALA A 1 75 ? 4.252 -25.904 21.984 1.00 41.44 75 ALA A O 1
ATOM 604 N N . LEU A 1 76 ? 3.951 -28.112 21.944 1.00 42.59 76 LEU A N 1
ATOM 605 C CA . LEU A 1 76 ? 4.328 -28.250 20.528 1.00 42.59 76 LEU A CA 1
ATOM 606 C C . LEU A 1 76 ? 3.157 -27.979 19.557 1.00 42.59 76 LEU A C 1
ATOM 608 O O . LEU A 1 76 ? 3.372 -28.021 18.351 1.00 42.59 76 LEU A O 1
ATOM 612 N N . LEU A 1 77 ? 1.934 -27.751 20.063 1.00 43.59 77 LEU A N 1
ATOM 613 C CA . LEU A 1 77 ? 0.706 -27.596 19.263 1.00 43.59 77 LEU A CA 1
ATOM 614 C C . LEU A 1 77 ? -0.307 -26.588 19.859 1.00 43.59 77 LEU A C 1
ATOM 616 O O . LEU A 1 77 ? -1.502 -26.701 19.586 1.00 43.59 77 LEU A O 1
ATOM 620 N N . GLU A 1 78 ? 0.115 -25.602 20.661 1.00 49.16 78 GLU A N 1
ATOM 621 C CA . GLU A 1 78 ? -0.687 -24.369 20.723 1.00 49.16 78 GLU A CA 1
ATOM 622 C C . GLU A 1 78 ? -0.395 -23.610 19.429 1.00 49.16 78 GLU A C 1
ATOM 624 O O . GLU A 1 78 ? 0.472 -22.742 19.385 1.00 49.16 78 GLU A O 1
ATOM 629 N N . ASP A 1 79 ? -1.065 -24.010 18.341 1.00 53.97 79 ASP A N 1
ATOM 630 C CA . ASP A 1 79 ? -1.153 -23.158 17.162 1.00 53.97 79 ASP A CA 1
ATOM 631 C C . ASP A 1 79 ? -1.596 -21.776 17.657 1.00 53.97 79 ASP A C 1
ATOM 633 O O . ASP A 1 79 ? -2.612 -21.639 18.350 1.00 53.97 79 ASP A O 1
ATOM 637 N N . ASP A 1 80 ? -0.797 -20.760 17.328 1.00 69.12 80 ASP A N 1
ATOM 638 C CA . ASP A 1 80 ? -1.106 -19.345 17.490 1.00 69.12 80 ASP A CA 1
ATOM 639 C C . ASP A 1 80 ? -2.320 -19.016 16.611 1.00 69.12 80 ASP A C 1
ATOM 641 O O . ASP A 1 80 ? -2.217 -18.381 15.558 1.00 69.12 80 ASP A O 1
ATOM 645 N N . ASN A 1 81 ? -3.498 -19.485 17.028 1.00 83.31 81 ASN A N 1
ATOM 646 C CA . ASN A 1 81 ? -4.781 -19.279 16.381 1.00 83.31 81 ASN A CA 1
ATOM 647 C C . ASN A 1 81 ? -5.171 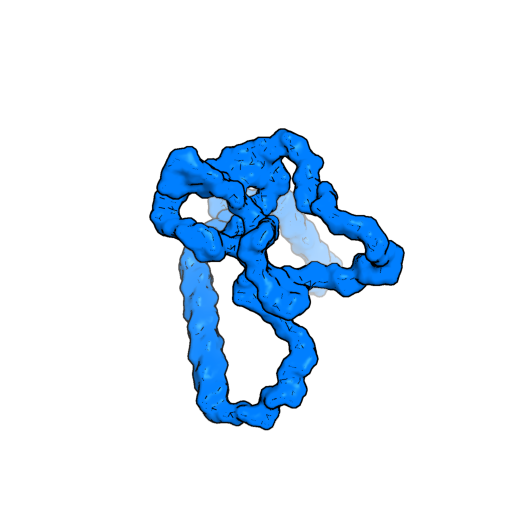-17.810 16.555 1.00 83.31 81 ASN A C 1
ATOM 649 O O . ASN A 1 81 ? -6.107 -17.461 17.269 1.00 83.31 81 ASN A O 1
ATOM 653 N N . THR A 1 82 ? -4.432 -16.921 15.908 1.00 86.75 82 THR A N 1
ATOM 654 C CA . THR A 1 82 ? -4.666 -15.488 15.899 1.00 86.75 82 THR A CA 1
ATOM 655 C C . THR A 1 82 ? -5.360 -15.096 14.605 1.00 86.75 82 THR A C 1
ATOM 657 O O . THR A 1 82 ? -5.079 -15.614 13.524 1.00 86.75 82 THR A O 1
ATOM 660 N N . PHE A 1 83 ? -6.315 -14.179 14.699 1.00 88.94 83 PHE A N 1
ATOM 661 C CA . PHE A 1 83 ? -6.961 -13.593 13.530 1.00 88.94 83 PHE A CA 1
ATOM 662 C C . PHE A 1 83 ? -7.177 -12.100 13.739 1.00 88.94 83 PHE A C 1
ATOM 664 O O . PHE A 1 83 ? -7.184 -11.605 14.862 1.00 88.94 83 PHE A O 1
ATOM 671 N N . HIS A 1 84 ? -7.377 -11.363 12.649 1.00 89.56 84 HIS A N 1
ATOM 672 C CA . HIS A 1 84 ? -7.598 -9.919 12.714 1.00 89.56 84 HIS A CA 1
ATOM 673 C C . HIS A 1 84 ? -9.017 -9.540 12.266 1.00 89.56 84 HIS A C 1
ATOM 675 O O . HIS A 1 84 ? -9.878 -9.246 13.098 1.00 89.56 84 HIS A O 1
ATOM 681 N N . LEU A 1 85 ? -9.283 -9.563 10.953 1.00 87.31 85 LEU A N 1
ATOM 682 C CA . LEU A 1 85 ? -10.599 -9.203 10.396 1.00 87.31 85 LEU A CA 1
ATOM 683 C C . LEU A 1 85 ? -11.416 -10.408 9.938 1.00 87.31 85 LEU A C 1
ATOM 685 O O . LEU A 1 85 ? -12.636 -10.398 10.058 1.00 87.31 85 LEU A O 1
ATOM 689 N N . VAL A 1 86 ? -10.755 -11.424 9.390 1.00 84.00 86 VAL A N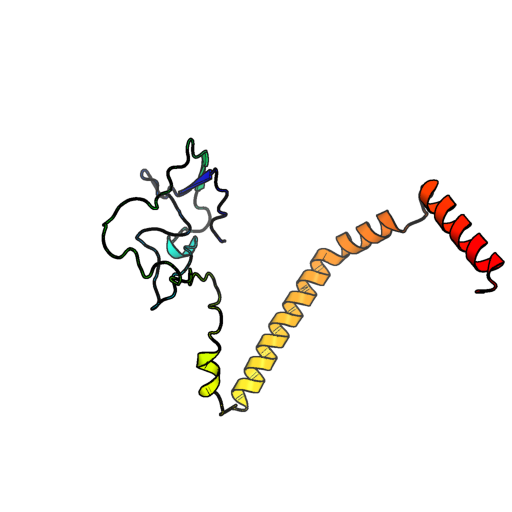 1
ATOM 690 C CA . VAL A 1 86 ? -11.396 -12.625 8.854 1.00 84.00 86 VAL A CA 1
ATOM 691 C C . VAL A 1 86 ? -10.737 -13.815 9.527 1.00 84.00 86 VAL A C 1
ATOM 693 O O . VAL A 1 86 ? -9.511 -13.923 9.505 1.00 84.00 86 VAL A O 1
ATOM 696 N N . ARG A 1 87 ? -11.543 -14.677 10.153 1.00 82.88 87 ARG A N 1
ATOM 697 C CA . ARG A 1 87 ? -11.045 -15.946 10.684 1.00 82.88 87 ARG A CA 1
ATOM 698 C C . ARG A 1 87 ? -10.671 -16.848 9.509 1.00 82.88 87 ARG A C 1
ATOM 700 O O . ARG A 1 87 ? -11.472 -16.943 8.571 1.00 82.88 87 ARG A O 1
ATOM 707 N N . PRO A 1 88 ? -9.505 -17.509 9.544 1.00 77.38 88 PRO A N 1
ATOM 708 C CA . PRO A 1 88 ? -9.250 -18.632 8.658 1.00 77.38 88 PRO A CA 1
ATOM 709 C C . PRO A 1 88 ? -10.431 -19.601 8.751 1.00 77.38 88 PRO A C 1
ATOM 711 O O . PRO A 1 88 ? -10.935 -19.873 9.841 1.00 77.38 88 PRO A O 1
ATOM 714 N N . THR A 1 89 ? -10.952 -20.035 7.607 1.00 71.25 89 THR A N 1
ATOM 715 C CA . THR A 1 89 ? -12.036 -21.017 7.605 1.00 71.25 89 THR A CA 1
ATOM 716 C C . THR A 1 89 ? -11.406 -22.356 7.947 1.00 71.25 89 THR A C 1
ATOM 718 O O . THR A 1 89 ? -10.619 -22.876 7.162 1.00 71.25 89 THR A O 1
ATOM 721 N N . ASP A 1 90 ? -11.697 -22.880 9.135 1.00 61.50 90 ASP A N 1
ATOM 722 C CA . ASP A 1 90 ? -11.340 -24.252 9.469 1.00 61.50 90 ASP A CA 1
ATOM 723 C C . ASP A 1 90 ? -12.092 -25.169 8.486 1.00 61.50 90 ASP A C 1
ATOM 725 O O . ASP A 1 90 ? -13.319 -25.088 8.392 1.00 61.50 90 ASP A O 1
ATOM 729 N N . GLU A 1 91 ? -11.390 -26.048 7.759 1.00 52.25 91 GLU A N 1
ATOM 730 C CA . GLU A 1 91 ? -11.973 -26.991 6.774 1.00 52.25 91 GLU A CA 1
ATOM 731 C C . GLU A 1 91 ? -13.107 -27.874 7.357 1.00 52.25 91 GLU A C 1
ATOM 733 O O . GLU A 1 91 ? -13.860 -28.527 6.638 1.00 52.25 91 GLU A O 1
ATOM 738 N N . ILE A 1 92 ? -13.270 -27.868 8.680 1.00 52.97 92 ILE A N 1
ATOM 739 C CA . ILE A 1 92 ? -14.234 -28.650 9.455 1.00 52.97 92 ILE A CA 1
ATOM 740 C C . ILE A 1 92 ? -15.675 -28.097 9.332 1.00 52.97 92 ILE A C 1
ATOM 742 O O . ILE A 1 92 ? -16.635 -28.844 9.537 1.00 52.97 92 ILE A O 1
ATOM 746 N N . ASP A 1 93 ? -15.868 -26.832 8.932 1.00 51.53 93 ASP A N 1
ATOM 747 C CA . ASP A 1 93 ? -17.209 -26.229 8.792 1.00 51.53 93 ASP A CA 1
ATOM 748 C C . ASP A 1 93 ? -17.888 -26.488 7.427 1.00 51.53 93 ASP A C 1
ATOM 750 O O . ASP A 1 93 ? -19.094 -26.255 7.273 1.00 51.53 93 ASP A O 1
ATOM 754 N N . GLU A 1 94 ? -17.181 -27.047 6.437 1.00 46.59 94 GLU A N 1
ATOM 755 C CA . GLU A 1 94 ? -17.759 -27.310 5.107 1.00 46.59 94 GLU A CA 1
ATOM 756 C C . GLU A 1 94 ? -18.816 -28.430 5.095 1.00 46.59 94 GLU A C 1
ATOM 758 O O . GLU A 1 94 ? -19.643 -28.514 4.181 1.00 46.59 94 GLU A O 1
ATOM 763 N N . VAL A 1 95 ? -18.876 -29.273 6.131 1.00 46.41 95 VAL A N 1
ATOM 764 C CA . VAL A 1 95 ? -19.768 -30.446 6.137 1.00 46.41 95 VAL A CA 1
ATOM 765 C C . VAL A 1 95 ? -21.250 -30.070 6.327 1.00 46.41 95 VAL A C 1
ATOM 767 O O . VAL A 1 95 ? -22.131 -30.876 6.019 1.00 46.41 95 VAL A O 1
ATOM 770 N N . LYS A 1 96 ? -21.582 -28.845 6.768 1.00 46.31 96 LYS A N 1
ATOM 771 C CA . LYS A 1 96 ? -22.982 -28.459 7.062 1.00 46.31 96 LYS A CA 1
ATOM 772 C C . LYS A 1 96 ? -23.691 -27.593 6.017 1.00 46.31 96 LYS A C 1
ATOM 774 O O . LYS A 1 96 ? -24.909 -27.451 6.112 1.00 46.31 96 LYS A O 1
ATOM 779 N N . SER A 1 97 ? -23.020 -27.083 4.984 1.00 49.22 97 SER A N 1
ATOM 780 C CA . SER A 1 97 ? -23.641 -26.119 4.053 1.00 49.22 97 SER A CA 1
ATOM 781 C C . SER A 1 97 ? -24.061 -26.722 2.701 1.00 49.22 97 SER A C 1
ATOM 783 O O . SER A 1 97 ? -23.781 -26.189 1.633 1.00 49.22 97 SER A O 1
ATOM 785 N N . LYS A 1 98 ? -24.787 -27.851 2.717 1.00 50.72 98 LYS A N 1
ATOM 786 C CA . LYS A 1 98 ? -25.426 -28.438 1.514 1.00 50.72 98 LYS A CA 1
ATOM 787 C C . LYS A 1 98 ? -26.904 -28.054 1.364 1.00 50.72 98 LYS A C 1
ATOM 789 O O . LYS A 1 98 ? -27.761 -28.908 1.141 1.00 50.72 98 LYS A O 1
ATOM 794 N N . ARG A 1 99 ? -27.234 -26.761 1.436 1.00 51.00 99 ARG A N 1
ATOM 795 C CA . ARG A 1 99 ? -28.565 -26.280 1.014 1.00 51.00 99 ARG A CA 1
ATOM 796 C C . ARG A 1 99 ? -28.504 -24.874 0.420 1.00 51.00 99 ARG A C 1
ATOM 798 O O . ARG A 1 99 ? -29.033 -23.928 0.981 1.00 51.00 99 ARG A O 1
ATOM 805 N N . GLY A 1 100 ? -27.843 -24.750 -0.732 1.00 53.34 100 GLY A N 1
ATOM 806 C CA . GLY A 1 100 ? -27.738 -23.486 -1.462 1.00 53.34 100 GLY A CA 1
ATOM 807 C C . GLY A 1 100 ? -29.110 -22.959 -1.889 1.00 53.34 100 GLY A C 1
ATOM 808 O O . GLY A 1 100 ? -29.730 -23.494 -2.811 1.00 53.34 100 GLY A O 1
ATOM 809 N N . SER A 1 101 ? -29.565 -21.897 -1.226 1.00 58.53 101 SER A N 1
ATOM 810 C CA . SER A 1 101 ? -30.766 -21.150 -1.587 1.00 58.53 101 SER A CA 1
ATOM 811 C C . SER A 1 101 ? -30.475 -20.236 -2.785 1.00 58.53 101 SER A C 1
ATOM 813 O O . SER A 1 101 ? -29.361 -19.734 -2.945 1.00 58.53 101 SER A O 1
ATOM 815 N N . MET A 1 102 ? -31.470 -19.951 -3.636 1.00 59.16 102 MET A N 1
ATOM 816 C CA . MET A 1 102 ? -31.329 -18.942 -4.707 1.00 59.16 102 MET A CA 1
ATOM 817 C C . MET A 1 102 ? -30.931 -17.559 -4.159 1.00 59.16 102 MET A C 1
ATOM 819 O O . MET A 1 102 ? -30.279 -16.785 -4.858 1.00 59.16 102 MET A O 1
ATOM 823 N N . LYS A 1 103 ? -31.268 -17.283 -2.891 1.00 59.75 103 LYS A N 1
ATOM 824 C CA . LYS A 1 103 ? -30.875 -16.075 -2.158 1.00 59.75 103 LYS A CA 1
ATOM 825 C C . LYS A 1 103 ? -29.363 -16.007 -1.904 1.00 59.75 103 LYS A C 1
ATOM 827 O O . LYS A 1 103 ? -28.790 -14.929 -2.040 1.00 59.75 103 LYS A O 1
ATOM 832 N N . ASP A 1 104 ? -28.715 -17.140 -1.634 1.00 60.03 104 ASP A N 1
ATOM 833 C CA . ASP A 1 104 ? -27.265 -17.198 -1.400 1.00 60.03 104 ASP A CA 1
ATOM 834 C C . ASP A 1 104 ? -26.508 -16.898 -2.691 1.00 60.03 104 ASP A C 1
ATOM 836 O O . ASP A 1 104 ? -25.612 -16.066 -2.706 1.00 60.03 104 ASP A O 1
ATOM 840 N N . LYS A 1 105 ? -26.956 -17.465 -3.820 1.00 59.53 105 LYS A N 1
ATOM 841 C CA . LYS A 1 105 ? -26.365 -17.190 -5.141 1.00 59.53 105 LYS A CA 1
ATOM 842 C C . LYS A 1 105 ? -26.465 -15.712 -5.537 1.00 59.53 105 LYS A C 1
ATOM 844 O O . LYS A 1 105 ? -25.542 -15.187 -6.154 1.00 59.53 105 LYS A O 1
ATOM 849 N N . ALA A 1 106 ? -27.570 -15.040 -5.205 1.00 60.69 106 ALA A N 1
ATOM 850 C CA . ALA A 1 106 ? -27.745 -13.608 -5.460 1.00 60.69 106 ALA A CA 1
ATOM 851 C C . ALA A 1 106 ? -26.853 -12.743 -4.548 1.00 60.69 106 ALA A C 1
ATOM 853 O O . ALA A 1 106 ? -26.254 -11.779 -5.020 1.00 60.69 106 ALA A O 1
ATOM 854 N N . MET A 1 107 ? -26.702 -13.121 -3.274 1.00 62.22 107 MET A N 1
ATOM 855 C CA . MET A 1 107 ? -25.805 -12.449 -2.330 1.00 62.22 107 MET A CA 1
ATOM 856 C C . MET A 1 107 ? -24.331 -12.632 -2.717 1.00 62.22 107 MET A C 1
ATOM 858 O O . MET A 1 107 ? -23.588 -11.656 -2.742 1.00 62.22 107 MET A O 1
ATOM 862 N N . THR A 1 108 ? -23.920 -13.839 -3.122 1.00 67.62 108 THR A N 1
ATOM 863 C CA . THR A 1 108 ? -22.571 -14.102 -3.645 1.00 67.62 108 THR A CA 1
ATOM 864 C C . THR A 1 108 ? -22.280 -13.265 -4.889 1.00 67.62 108 THR A C 1
ATOM 866 O O . THR A 1 108 ? -21.206 -12.679 -4.977 1.00 67.62 108 THR A O 1
ATOM 869 N N . LYS A 1 109 ? -23.242 -13.136 -5.817 1.00 61.00 109 LYS A N 1
ATOM 870 C CA . LYS A 1 109 ? -23.102 -12.273 -7.003 1.00 61.00 109 LYS A CA 1
ATOM 871 C C . LYS A 1 109 ? -22.916 -10.796 -6.637 1.00 61.00 109 LYS A C 1
ATOM 873 O O . LYS A 1 109 ? -21.983 -10.172 -7.137 1.00 61.00 109 LYS A O 1
ATOM 878 N N . ALA A 1 110 ? -23.731 -10.266 -5.725 1.00 64.44 110 ALA A N 1
ATOM 879 C CA . ALA A 1 110 ? -23.596 -8.889 -5.241 1.00 64.44 110 ALA A CA 1
ATOM 880 C C . ALA A 1 110 ? -22.249 -8.656 -4.529 1.00 64.44 110 ALA A C 1
ATOM 882 O O . ALA A 1 110 ? -21.600 -7.634 -4.735 1.00 64.44 110 ALA A O 1
ATOM 883 N N . ILE A 1 111 ? -21.779 -9.632 -3.746 1.00 66.06 111 ILE A N 1
ATOM 884 C CA . ILE A 1 111 ? -20.455 -9.600 -3.114 1.00 66.06 111 ILE A CA 1
ATOM 885 C C . ILE A 1 111 ? -19.347 -9.545 -4.178 1.00 66.06 111 ILE A C 1
ATOM 887 O O . ILE A 1 111 ? -18.468 -8.686 -4.104 1.00 66.06 111 ILE A O 1
ATOM 891 N N . THR A 1 112 ? -19.397 -10.411 -5.196 1.00 68.25 112 THR A N 1
ATOM 892 C CA . THR A 1 112 ? -18.407 -10.404 -6.285 1.00 68.25 112 THR A CA 1
ATOM 893 C C . THR A 1 112 ? -18.428 -9.109 -7.102 1.00 68.25 112 THR A C 1
ATOM 895 O O . THR A 1 112 ? -17.371 -8.637 -7.513 1.00 68.25 112 THR A O 1
ATOM 898 N N . GLU A 1 113 ? -19.592 -8.484 -7.283 1.00 66.12 113 GLU A N 1
ATOM 899 C CA . GLU A 1 113 ? -19.745 -7.204 -7.987 1.00 66.12 113 GLU A CA 1
ATOM 900 C C . GLU A 1 113 ? -19.182 -6.017 -7.181 1.00 66.12 113 GLU A C 1
ATOM 902 O O . GLU A 1 113 ? -18.516 -5.138 -7.740 1.00 66.12 113 GLU A O 1
ATOM 907 N N . ILE A 1 114 ? -19.339 -6.033 -5.850 1.00 82.31 114 ILE A N 1
ATOM 908 C CA . ILE A 1 114 ? -18.680 -5.079 -4.945 1.00 82.31 114 ILE A CA 1
ATOM 909 C C . ILE A 1 114 ? -17.157 -5.223 -5.047 1.00 82.31 114 ILE A C 1
ATOM 911 O O . ILE A 1 114 ? -16.446 -4.217 -5.110 1.00 82.31 114 ILE A O 1
ATOM 915 N N . TYR A 1 115 ? -16.636 -6.453 -5.090 1.00 86.75 115 TYR A N 1
ATOM 916 C CA . TYR A 1 115 ? -15.198 -6.676 -5.247 1.00 86.75 115 TYR A CA 1
ATOM 917 C C . TYR A 1 115 ? -14.685 -6.216 -6.608 1.00 86.75 115 TYR A C 1
ATOM 919 O O . TYR A 1 115 ? -13.669 -5.525 -6.657 1.00 86.75 115 TYR A O 1
ATOM 927 N N . LEU A 1 116 ? -15.396 -6.516 -7.695 1.00 87.19 116 LEU A N 1
ATOM 928 C CA . LEU A 1 116 ? -15.011 -6.054 -9.026 1.00 87.19 116 LEU A CA 1
ATOM 929 C C . LEU A 1 116 ? -14.974 -4.523 -9.100 1.00 87.19 116 LEU A C 1
ATOM 931 O O . LEU A 1 116 ? -13.997 -3.956 -9.582 1.00 87.19 116 LEU A O 1
ATOM 935 N N . THR A 1 117 ? -15.986 -3.845 -8.556 1.00 92.12 117 THR A N 1
ATOM 936 C CA . THR A 1 117 ? -16.025 -2.376 -8.506 1.00 92.12 117 THR A CA 1
ATOM 937 C C . THR A 1 117 ? -14.853 -1.807 -7.701 1.00 92.12 117 THR A C 1
ATOM 939 O O . THR A 1 117 ? -14.222 -0.842 -8.131 1.00 92.12 117 THR A O 1
ATOM 942 N N . ARG A 1 118 ? -14.488 -2.429 -6.569 1.00 92.69 118 ARG A N 1
ATOM 943 C CA . ARG A 1 118 ? -13.294 -2.045 -5.791 1.00 92.69 118 ARG A CA 1
ATOM 944 C C . ARG A 1 118 ? -12.008 -2.222 -6.602 1.00 92.69 118 ARG A C 1
ATOM 946 O O . ARG A 1 118 ? -11.177 -1.319 -6.603 1.00 92.69 118 ARG A O 1
ATOM 953 N N . LEU A 1 119 ? -11.861 -3.337 -7.322 1.00 94.38 119 LEU A N 1
ATOM 954 C CA . LEU A 1 119 ? -10.702 -3.591 -8.188 1.00 94.38 119 LEU A CA 1
ATOM 955 C C . LEU A 1 119 ? -10.599 -2.558 -9.313 1.00 94.38 119 LEU A C 1
ATOM 957 O O . LEU A 1 119 ? -9.522 -2.018 -9.553 1.00 94.38 119 LEU A O 1
ATOM 961 N N . LEU A 1 12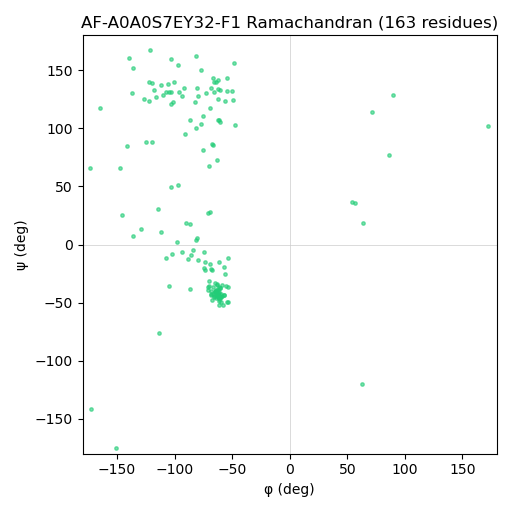0 ? -11.716 -2.243 -9.971 1.00 94.88 120 LEU A N 1
ATOM 962 C CA . LEU A 1 120 ? -11.768 -1.224 -11.019 1.00 94.88 120 LEU A CA 1
ATOM 963 C C . LEU A 1 120 ? -11.459 0.172 -10.475 1.00 94.88 120 LEU A C 1
ATOM 965 O O . LEU A 1 120 ? -10.726 0.918 -11.120 1.00 94.88 120 LEU A O 1
ATOM 969 N N . SER A 1 121 ? -11.952 0.506 -9.280 1.00 96.19 121 SER A N 1
ATOM 970 C CA . SER A 1 121 ? -11.615 1.762 -8.609 1.00 96.19 121 SER A CA 1
ATOM 971 C C . SER A 1 121 ? -10.111 1.863 -8.359 1.00 96.19 121 SER A C 1
ATOM 973 O O . SER A 1 121 ? -9.509 2.865 -8.729 1.00 96.19 121 SER A O 1
ATOM 975 N N . VAL A 1 122 ? -9.487 0.823 -7.789 1.00 97.44 122 VAL A N 1
ATOM 976 C CA . VAL A 1 122 ? -8.036 0.806 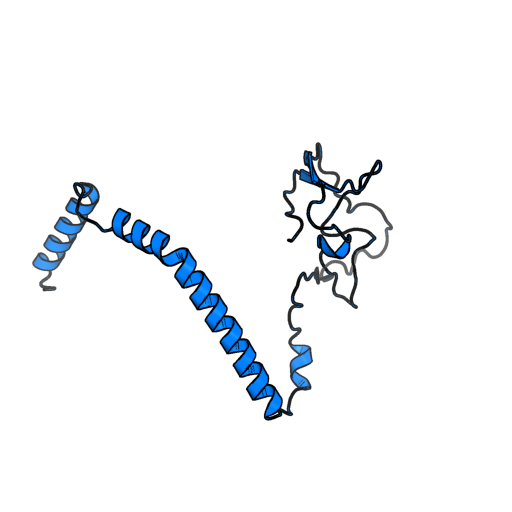-7.531 1.00 97.44 122 VAL A CA 1
ATOM 977 C C . VAL A 1 122 ? -7.245 0.877 -8.838 1.00 97.44 122 VAL A C 1
ATOM 979 O O . VAL A 1 122 ? -6.309 1.669 -8.936 1.00 97.44 122 VAL A O 1
ATOM 982 N N . LYS A 1 123 ? -7.648 0.115 -9.866 1.00 96.25 123 LYS A N 1
ATOM 983 C CA . LYS A 1 123 ? -7.056 0.192 -11.209 1.00 96.25 123 LYS A CA 1
ATOM 984 C C . LYS A 1 123 ? -7.099 1.627 -11.740 1.00 96.25 123 LYS A C 1
ATOM 986 O O . LYS A 1 123 ? -6.076 2.134 -12.186 1.00 96.25 123 LYS A O 1
ATOM 991 N N . GLY A 1 124 ? -8.259 2.282 -11.665 1.00 97.88 124 GLY A N 1
ATOM 992 C CA . GLY A 1 124 ? -8.442 3.662 -12.112 1.00 97.88 124 GLY A CA 1
ATOM 993 C C . GLY A 1 124 ? -7.558 4.653 -11.353 1.00 97.88 124 GLY A C 1
ATOM 994 O O . GLY A 1 124 ? -6.888 5.469 -11.978 1.00 97.88 124 GLY A O 1
ATOM 995 N N . THR A 1 125 ? -7.489 4.549 -10.021 1.00 98.19 125 THR A N 1
ATOM 996 C CA . THR A 1 125 ? -6.646 5.417 -9.179 1.00 98.19 125 THR A CA 1
ATOM 997 C C . THR A 1 125 ? -5.156 5.289 -9.508 1.00 98.19 125 THR A C 1
ATOM 999 O O . THR A 1 125 ? -4.434 6.283 -9.477 1.00 98.19 125 THR A O 1
ATOM 1002 N N . LEU A 1 126 ? -4.686 4.082 -9.837 1.00 98.44 126 LEU A N 1
ATOM 1003 C CA . LEU A 1 126 ? -3.272 3.823 -10.125 1.00 98.44 126 LEU A CA 1
ATOM 1004 C C . LEU A 1 126 ? -2.883 4.039 -11.595 1.00 98.44 126 LEU A C 1
ATOM 1006 O O . LEU A 1 126 ? -1.691 4.088 -11.897 1.00 98.44 126 LEU A O 1
ATOM 1010 N N . GLN A 1 127 ? -3.852 4.189 -12.502 1.00 97.94 127 GLN A N 1
ATOM 1011 C CA . GLN A 1 127 ? -3.6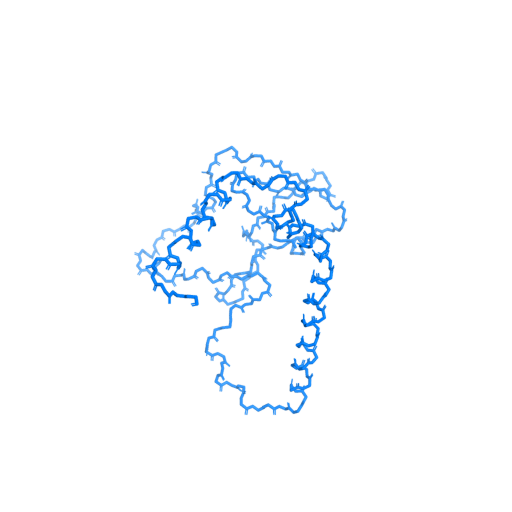29 4.156 -13.951 1.00 97.94 127 GLN A CA 1
ATOM 1012 C C . GLN A 1 127 ? -2.540 5.135 -14.415 1.00 97.94 127 GLN A C 1
ATOM 1014 O O . GLN A 1 127 ? -1.599 4.722 -15.085 1.00 97.94 127 GLN A O 1
ATOM 1019 N N . GLN A 1 128 ? -2.595 6.404 -13.998 1.00 97.81 128 GLN A N 1
ATOM 1020 C CA . GLN A 1 128 ? -1.613 7.407 -14.428 1.00 97.81 128 GLN A CA 1
ATOM 1021 C C . GLN A 1 128 ? -0.185 7.083 -13.960 1.00 97.81 128 GLN A C 1
ATOM 1023 O O . GLN A 1 128 ? 0.773 7.352 -14.681 1.00 97.81 128 GLN A O 1
ATOM 1028 N N . PHE A 1 129 ? -0.022 6.501 -12.767 1.00 97.94 129 PHE A N 1
ATOM 1029 C CA . PHE A 1 129 ? 1.291 6.097 -12.256 1.00 97.94 129 PHE A CA 1
ATOM 1030 C C . PHE A 1 129 ? 1.865 4.939 -13.070 1.00 97.94 129 PHE A C 1
ATOM 1032 O O . PHE A 1 129 ? 3.042 4.962 -13.422 1.00 97.94 129 PHE A O 1
ATOM 1039 N N . VAL A 1 130 ? 1.021 3.961 -13.403 1.00 97.75 130 VAL A N 1
ATOM 1040 C CA . VAL A 1 130 ? 1.387 2.815 -14.241 1.00 97.75 130 VAL A CA 1
ATOM 1041 C C . VAL A 1 130 ? 1.765 3.277 -15.650 1.00 97.75 130 VAL A C 1
ATOM 1043 O O . VAL A 1 130 ? 2.820 2.898 -16.156 1.00 97.75 130 VAL A O 1
ATOM 1046 N N . ASP A 1 131 ? 0.966 4.156 -16.255 1.00 96.50 131 ASP A N 1
ATOM 1047 C CA . ASP A 1 131 ? 1.238 4.705 -17.585 1.00 96.50 131 ASP A CA 1
ATOM 1048 C C . ASP A 1 131 ? 2.539 5.513 -17.601 1.00 96.50 131 ASP A C 1
ATOM 1050 O O . ASP A 1 131 ? 3.357 5.363 -18.509 1.00 96.50 131 ASP A O 1
ATOM 1054 N N . ASN A 1 132 ? 2.768 6.344 -16.580 1.00 95.88 132 ASN A N 1
ATOM 1055 C CA . ASN A 1 132 ? 4.005 7.109 -16.439 1.00 95.88 132 ASN A CA 1
ATOM 1056 C C . ASN A 1 132 ? 5.219 6.200 -16.238 1.00 95.88 132 ASN A C 1
ATOM 1058 O O . ASN A 1 132 ? 6.267 6.468 -16.819 1.00 95.88 132 ASN A O 1
ATOM 1062 N N . PHE A 1 133 ? 5.086 5.125 -15.459 1.00 96.12 133 PHE A N 1
ATOM 1063 C CA . PHE A 1 133 ? 6.147 4.138 -15.277 1.00 96.12 133 PHE A CA 1
ATOM 1064 C C . PHE A 1 133 ? 6.507 3.465 -16.604 1.00 96.12 133 PHE A C 1
ATOM 1066 O O . PHE A 1 133 ? 7.668 3.496 -17.007 1.00 96.12 133 PHE A O 1
ATOM 1073 N N . PHE A 1 134 ? 5.523 2.932 -17.333 1.00 95.00 134 PHE A N 1
ATOM 1074 C CA . PHE A 1 134 ? 5.785 2.290 -18.622 1.00 95.00 134 PHE A CA 1
ATOM 1075 C C . PHE A 1 134 ? 6.340 3.266 -19.653 1.00 95.00 134 PHE A C 1
ATOM 1077 O O . PHE A 1 134 ? 7.271 2.916 -20.372 1.00 95.00 134 PHE A O 1
ATOM 1084 N N . ARG A 1 135 ? 5.849 4.510 -19.690 1.00 91.94 135 ARG A N 1
ATOM 1085 C CA . ARG A 1 135 ? 6.459 5.561 -20.514 1.00 91.94 135 ARG A CA 1
ATOM 1086 C C . ARG A 1 135 ? 7.902 5.823 -20.092 1.00 91.94 135 ARG A C 1
ATOM 1088 O O . ARG A 1 135 ? 8.767 5.884 -20.948 1.00 91.94 135 ARG A O 1
ATOM 1095 N N . SER A 1 136 ? 8.198 5.930 -18.803 1.00 91.94 136 SER A N 1
ATOM 1096 C CA . SER A 1 136 ? 9.565 6.180 -18.341 1.00 91.94 136 SER A CA 1
ATOM 1097 C C . SER A 1 136 ? 10.530 5.038 -18.669 1.00 91.94 136 SER A C 1
ATOM 1099 O O . SER A 1 136 ? 11.708 5.302 -18.883 1.00 91.94 136 SER A O 1
ATOM 1101 N N . VAL A 1 137 ? 10.060 3.789 -18.664 1.00 91.62 137 VAL A N 1
ATOM 1102 C CA . VAL A 1 137 ? 10.902 2.603 -18.887 1.00 91.62 137 VAL A CA 1
ATOM 1103 C C . VAL A 1 137 ? 11.046 2.273 -20.374 1.00 91.62 137 VAL A C 1
ATOM 1105 O O . VAL A 1 137 ? 12.121 1.870 -20.804 1.00 91.62 137 VAL A O 1
ATOM 1108 N N . LEU A 1 138 ? 9.975 2.431 -21.158 1.00 90.12 138 LEU A N 1
ATOM 1109 C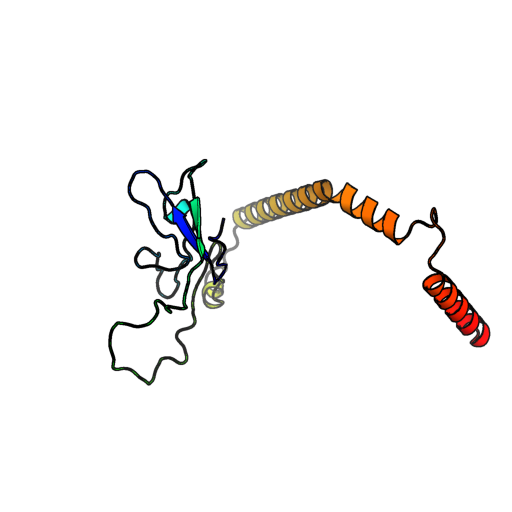 CA . LEU A 1 138 ? 9.897 1.940 -22.539 1.00 90.12 138 LEU A CA 1
ATOM 1110 C C . LEU A 1 138 ? 9.957 3.047 -23.601 1.00 90.12 138 LEU A C 1
ATOM 1112 O O . LEU A 1 138 ? 10.073 2.741 -24.785 1.00 90.12 138 LEU A O 1
ATOM 1116 N N . CYS A 1 139 ? 9.838 4.326 -23.232 1.00 81.88 139 CYS A N 1
ATOM 1117 C CA . CYS A 1 139 ? 9.826 5.407 -24.217 1.00 81.88 139 CYS A CA 1
ATOM 1118 C C . CYS A 1 139 ? 11.247 5.746 -24.682 1.00 81.88 139 CYS A C 1
ATOM 1120 O O . CYS A 1 139 ? 12.126 6.060 -23.884 1.00 81.88 139 CYS A O 1
ATOM 1122 N N . THR A 1 140 ? 11.450 5.765 -25.997 1.00 69.25 140 THR A N 1
ATOM 1123 C CA . THR A 1 140 ? 12.727 6.083 -26.658 1.00 69.25 140 THR A CA 1
ATOM 1124 C C . THR A 1 140 ? 12.921 7.584 -26.895 1.00 69.25 140 THR A C 1
ATOM 1126 O O . THR A 1 140 ? 13.715 7.990 -27.740 1.00 69.25 140 THR A O 1
ATOM 1129 N N . SER A 1 141 ? 12.159 8.434 -26.199 1.00 72.88 141 SER A N 1
ATOM 1130 C CA . SER A 1 141 ? 12.297 9.894 -26.293 1.00 72.88 141 SER A CA 1
ATOM 1131 C C . SER A 1 141 ? 13.614 10.402 -25.697 1.00 72.88 141 SER A C 1
ATOM 1133 O O . SER A 1 141 ? 14.047 11.504 -26.021 1.00 72.88 141 SER A O 1
ATOM 1135 N N . SER A 1 142 ? 14.247 9.614 -24.826 1.00 71.19 142 SER A N 1
ATOM 1136 C CA . SER A 1 142 ? 15.626 9.800 -24.374 1.00 71.19 142 SER A CA 1
ATOM 1137 C C . SER A 1 142 ? 16.550 8.799 -25.071 1.00 71.19 142 SER A C 1
ATOM 1139 O O . SER A 1 142 ? 16.108 7.773 -25.588 1.00 71.19 142 SER A O 1
ATOM 1141 N N . ALA A 1 143 ? 17.852 9.096 -25.088 1.00 81.31 143 ALA A N 1
ATOM 1142 C CA . ALA A 1 143 ? 18.845 8.170 -25.619 1.00 81.31 143 ALA A CA 1
ATOM 1143 C C . ALA A 1 143 ? 18.757 6.818 -24.888 1.00 81.31 143 ALA A C 1
ATOM 1145 O O . ALA A 1 143 ? 18.859 6.760 -23.660 1.00 81.31 143 ALA A O 1
ATOM 1146 N N . VAL A 1 144 ? 18.560 5.740 -25.653 1.00 88.06 144 VAL A N 1
ATOM 1147 C CA . VAL A 1 144 ? 18.490 4.372 -25.126 1.00 88.06 144 VAL A CA 1
ATOM 1148 C C . VAL A 1 144 ? 19.821 4.031 -24.439 1.00 88.06 144 VAL A C 1
ATOM 1150 O O . VAL A 1 144 ? 20.877 4.283 -25.027 1.00 88.06 144 VAL A O 1
ATOM 1153 N N . PRO A 1 145 ? 19.815 3.451 -23.222 1.00 91.44 145 PRO A N 1
ATOM 1154 C CA . PRO A 1 145 ? 21.046 3.062 -22.544 1.00 91.44 145 PRO A CA 1
ATOM 1155 C C . PRO A 1 145 ? 21.917 2.144 -23.426 1.00 91.44 145 PRO A C 1
ATOM 1157 O O . PRO A 1 145 ? 21.400 1.150 -23.943 1.00 91.44 145 PRO A O 1
ATOM 1160 N N . PRO A 1 146 ? 23.233 2.404 -23.570 1.00 92.50 146 PRO A N 1
ATOM 1161 C CA . PRO A 1 146 ? 24.098 1.644 -24.479 1.00 92.50 146 PRO A CA 1
ATOM 1162 C C . PRO A 1 146 ? 24.088 0.131 -24.245 1.00 92.50 146 PRO A C 1
ATOM 1164 O O . PRO A 1 146 ? 24.128 -0.633 -25.202 1.00 92.50 146 PRO A O 1
ATOM 1167 N N . ALA A 1 147 ? 23.975 -0.304 -22.986 1.00 96.25 147 ALA A N 1
ATOM 1168 C CA . ALA A 1 147 ? 23.883 -1.721 -22.637 1.00 96.25 147 ALA A CA 1
ATOM 1169 C C . ALA A 1 147 ? 22.617 -2.387 -23.199 1.00 96.25 147 ALA A C 1
ATOM 1171 O O . ALA A 1 147 ? 22.682 -3.515 -23.676 1.00 96.25 147 ALA A O 1
ATOM 1172 N N . VAL A 1 148 ? 21.481 -1.680 -23.176 1.00 93.50 148 VAL A N 1
ATOM 1173 C CA . VAL A 1 148 ? 20.214 -2.175 -23.727 1.00 93.50 148 VAL A CA 1
ATOM 1174 C C . VAL A 1 148 ? 20.330 -2.293 -25.243 1.00 93.50 148 VAL A C 1
ATOM 1176 O O . VAL A 1 148 ? 20.025 -3.349 -25.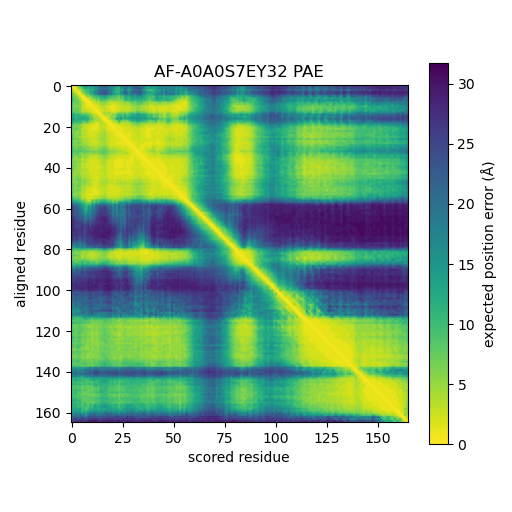784 1.00 93.50 148 VAL A O 1
ATOM 1179 N N . LYS A 1 149 ? 20.848 -1.255 -25.917 1.00 92.44 149 LYS A N 1
ATOM 1180 C CA . LYS A 1 149 ? 21.070 -1.292 -27.370 1.00 92.44 149 LYS A CA 1
ATOM 1181 C C . LYS A 1 149 ? 21.991 -2.449 -27.767 1.00 92.44 149 LYS A C 1
ATOM 1183 O O . LYS A 1 149 ? 21.615 -3.252 -28.606 1.00 92.44 149 LYS A O 1
ATOM 1188 N N . TYR A 1 150 ? 23.155 -2.554 -27.127 1.00 96.69 150 TYR A N 1
ATOM 1189 C CA . TYR A 1 150 ? 24.127 -3.608 -27.412 1.00 96.69 150 TYR A CA 1
ATOM 1190 C C . TYR A 1 150 ? 23.529 -5.005 -27.241 1.00 96.69 150 TYR A C 1
ATOM 1192 O O . TYR A 1 150 ? 23.757 -5.879 -28.068 1.00 96.69 150 TYR A O 1
ATOM 1200 N N . PHE A 1 151 ? 22.757 -5.221 -26.173 1.00 97.44 151 PHE A N 1
ATOM 1201 C CA . PHE A 1 151 ? 22.166 -6.528 -25.922 1.00 97.44 151 PHE A CA 1
ATOM 1202 C C . PHE A 1 151 ? 21.088 -6.881 -26.952 1.00 97.44 151 PHE A C 1
ATOM 1204 O O . PHE A 1 151 ? 21.054 -8.020 -27.403 1.00 97.44 151 PHE A O 1
ATOM 1211 N N . PHE A 1 152 ? 20.251 -5.921 -27.360 1.00 95.81 152 PHE A N 1
ATOM 1212 C CA . PHE A 1 152 ? 19.288 -6.145 -28.441 1.00 95.81 152 PHE A CA 1
ATOM 1213 C C . PHE A 1 152 ? 19.983 -6.391 -29.789 1.00 95.81 152 PHE A C 1
ATOM 1215 O O . PHE A 1 152 ? 19.658 -7.382 -30.431 1.00 95.81 152 PHE A O 1
ATOM 1222 N N . ASP A 1 153 ? 20.997 -5.596 -30.157 1.00 96.19 153 ASP A N 1
ATOM 1223 C CA . ASP A 1 153 ? 21.782 -5.823 -31.384 1.00 96.19 153 ASP A CA 1
ATOM 1224 C C . ASP A 1 153 ? 22.420 -7.231 -31.385 1.00 96.19 153 ASP A C 1
ATOM 1226 O O . ASP A 1 153 ? 22.379 -7.950 -32.379 1.00 96.19 153 ASP A O 1
ATOM 1230 N N . PHE A 1 154 ? 22.979 -7.659 -30.247 1.00 96.69 154 PHE A N 1
ATOM 1231 C CA . PHE A 1 154 ? 23.565 -8.991 -30.096 1.00 96.69 154 PHE A CA 1
ATOM 1232 C C . PHE A 1 154 ? 22.533 -10.111 -30.286 1.00 96.69 154 PHE A C 1
ATOM 1234 O O . PHE A 1 154 ? 22.846 -11.132 -30.901 1.00 96.69 154 PHE A O 1
ATOM 1241 N N . LEU A 1 155 ? 21.321 -9.947 -29.743 1.00 96.56 155 LEU A N 1
ATOM 1242 C CA . LEU A 1 155 ? 20.241 -10.921 -29.911 1.00 96.56 155 LEU A CA 1
ATOM 1243 C C . LEU A 1 155 ? 19.806 -11.025 -31.377 1.00 96.56 155 LEU A C 1
ATOM 1245 O O . LEU A 1 155 ? 19.624 -12.145 -31.856 1.00 96.56 155 LEU A O 1
ATOM 1249 N N . ASP A 1 156 ? 19.710 -9.897 -32.084 1.00 95.56 156 ASP A N 1
ATOM 1250 C CA . ASP A 1 156 ? 19.384 -9.862 -33.514 1.00 95.56 156 ASP A CA 1
ATOM 1251 C C . ASP A 1 156 ? 20.454 -10.606 -34.339 1.00 95.56 156 ASP A C 1
ATOM 1253 O O . ASP A 1 156 ? 20.124 -11.486 -35.135 1.00 95.56 156 ASP A O 1
ATOM 1257 N N . GLU A 1 157 ? 21.745 -10.377 -34.064 1.00 95.50 157 GLU A N 1
ATOM 1258 C CA . GLU A 1 157 ? 22.846 -11.108 -34.714 1.00 95.50 157 GLU A CA 1
ATOM 1259 C C . GLU A 1 157 ? 22.790 -12.627 -34.463 1.00 95.50 157 GLU A C 1
ATOM 1261 O O . GLU A 1 157 ? 23.118 -13.427 -35.346 1.00 95.50 157 GLU A O 1
ATOM 1266 N N . GLN A 1 158 ? 22.400 -13.066 -33.258 1.00 93.69 158 GLN A N 1
ATOM 1267 C CA . GLN A 1 158 ? 22.233 -14.500 -32.993 1.00 93.69 158 GLN A CA 1
ATOM 1268 C C . GLN A 1 158 ? 21.024 -15.079 -33.735 1.00 93.69 158 GLN A C 1
ATOM 1270 O O . GLN A 1 158 ? 21.087 -16.228 -34.176 1.00 93.69 158 GLN A O 1
ATOM 1275 N N . ALA A 1 159 ? 19.939 -14.315 -33.882 1.00 94.75 159 ALA A N 1
ATOM 1276 C CA . ALA A 1 159 ? 18.757 -14.761 -34.611 1.00 94.75 159 ALA A CA 1
ATOM 1277 C C . ALA A 1 159 ? 19.066 -14.987 -36.100 1.00 94.75 159 ALA A C 1
ATOM 1279 O O . ALA A 1 159 ? 18.716 -16.042 -36.632 1.00 94.75 159 ALA A O 1
ATOM 1280 N N . GLU A 1 160 ? 19.803 -14.067 -36.733 1.00 92.69 160 GLU A N 1
ATOM 1281 C CA . GLU A 1 160 ? 20.234 -14.180 -38.136 1.00 92.69 160 GLU A CA 1
ATOM 1282 C C . GLU A 1 160 ? 21.192 -15.357 -38.366 1.00 92.69 160 GLU A C 1
ATOM 1284 O O . GLU A 1 160 ? 21.068 -16.096 -39.339 1.00 92.69 160 GLU A O 1
ATOM 1289 N N . ARG A 1 161 ? 22.142 -15.588 -37.450 1.00 90.62 161 ARG A N 1
ATOM 1290 C CA . ARG A 1 161 ? 23.123 -16.684 -37.577 1.00 90.62 161 ARG A CA 1
ATOM 1291 C C . ARG A 1 161 ? 22.518 -18.082 -37.460 1.00 90.62 161 ARG A C 1
ATOM 1293 O O . ARG A 1 161 ? 23.152 -19.044 -37.895 1.00 90.62 161 ARG A O 1
ATOM 1300 N N . HIS A 1 162 ? 21.352 -18.202 -36.832 1.00 89.44 162 HIS A N 1
ATOM 1301 C CA . HIS A 1 162 ? 20.673 -19.472 -36.580 1.00 89.44 162 HIS A CA 1
ATOM 1302 C C . HIS A 1 162 ? 19.372 -19.640 -37.383 1.00 89.44 162 HIS A C 1
ATOM 1304 O O . HIS A 1 162 ? 18.648 -20.597 -37.122 1.00 89.44 162 HIS A O 1
ATOM 1310 N N . ASP A 1 163 ? 19.109 -18.759 -38.359 1.00 75.88 163 ASP A N 1
ATOM 1311 C CA . ASP A 1 163 ? 17.972 -18.840 -39.294 1.00 75.88 163 ASP A CA 1
ATOM 1312 C C . ASP A 1 163 ? 16.600 -18.893 -38.581 1.00 75.88 163 ASP A C 1
ATOM 1314 O O . ASP A 1 163 ? 15.674 -19.590 -38.989 1.00 75.88 163 ASP A O 1
ATOM 1318 N N . ASN A 1 164 ? 16.478 -18.172 -37.459 1.00 66.62 164 ASN A N 1
ATOM 1319 C CA . ASN A 1 164 ? 15.254 -18.105 -36.649 1.00 66.62 164 ASN A CA 1
ATOM 1320 C C . ASN A 1 164 ? 14.312 -16.956 -37.071 1.00 66.62 164 ASN A C 1
ATOM 1322 O O . ASN A 1 164 ? 13.469 -16.538 -36.272 1.00 66.62 164 ASN A O 1
ATOM 1326 N N . VAL A 1 165 ? 14.479 -16.424 -38.287 1.00 57.16 165 VAL A N 1
ATOM 1327 C CA . VAL A 1 165 ? 13.724 -15.289 -38.851 1.00 57.16 165 VAL A CA 1
ATOM 1328 C C . VAL A 1 165 ? 13.032 -15.708 -40.140 1.00 57.16 165 VAL A C 1
ATOM 1330 O O . VAL A 1 165 ? 13.701 -16.339 -40.984 1.00 57.16 165 VAL A O 1
#

Secondary structure (DSSP, 8-state):
-B----TTEEEEE-SSSS-EEE-SS-TT--EETTEEEPPBTTTTTPPTT--EEEEE--S---S---S----TTSTT-----EESSS----GGGGGG-----HHHHHHHHHHHHHHHHHHHHHHHHHHHHHHHHHHHHH-TTSPPPHHHHHHHHHHHHHHHHTT--

pLDDT: mean 76.84, std 19.46, range [32.59, 98.44]

Sequence (165 aa):
MVLLVIPCLSTEWRPGSTGQILSDMDLTSQTEGRWKRLNTLAHYNVRDNATLVLSRVLHTQSFHQHQDSHDEKNALLEDDNTFHLVRPTDEIDEVKSKRGSMKDKAMTKAITEIYLTRLLSVKGTLQQFVDNFFRSVLCTSSAVPPAVKYFFDFLDEQAERHDNV

Radius of gyration: 27.54 Å; Cα contacts (8 Å, |Δi|>4): 102; chains: 1; bounding box: 56×45×76 Å

Nearest PDB structures (foldseek):
  7kdc-assembly2_D  TM=9.270E-01  e=2.120E-06  Mus musculus
  4m8n-assembly1_D  TM=6.896E-01  e=1.960E-05  Danio rerio
  4m8n-assembly2_B  TM=6.799E-01  e=2.902E-05  Danio rerio
  4m8n-assembly2_C  TM=6.905E-01  e=3.308E-05  Danio rerio
  4m8n-assembly1_A  TM=6.826E-01  e=3.308E-05  Danio rerio

Solvent-accessible surface area (backbone atoms only — not comparable to full-atom values): 10668 Å² total; per-residue (Å²): 110,73,68,78,82,44,92,54,52,43,42,30,40,45,93,60,96,62,70,43,80,60,58,54,72,57,98,83,49,54,69,60,88,82,34,37,39,49,39,36,47,69,75,74,64,60,55,89,92,62,57,70,47,80,44,76,54,85,70,92,72,69,93,82,78,86,83,85,86,90,69,99,82,64,80,91,69,71,67,84,42,63,33,71,92,64,72,81,79,62,82,78,65,66,83,76,74,88,73,88,47,76,66,53,58,52,50,52,50,54,52,52,50,53,50,50,52,52,51,53,50,52,49,60,74,45,42,67,61,53,53,50,48,50,45,70,74,71,50,75,90,52,86,74,57,66,70,59,54,52,52,52,54,51,50,53,54,53,36,66,77,65,69,75,118

Organism: NCBI:txid188132

Foldseek 3Di:
DQPPPPVFKWKWWPPDPDIDTDDQDDPQWDDDPLETEGDDCVSVPPDPPTDMDIDTDPDDPPPPDDDDDDDPPPPPPSPNRYDYPDRDDDPVPPPPPPPDDPVNVVVVVVVVVVVVVVVVVVCVVCVVVVVVVCCVVPPPPDPDPPVVVVVVVVVVVVCVVVVVD

InterPro domains:
  IPR008936 Rho GTPase activation protein [G3DSA:1.10.506.10] (55-165)
  IPR013548 Plexin, cytoplasmic RasGAP domain [PF08337] (60-163)
  IPR031148 Plexin family [PTHR22625] (12-164)
  IPR046800 Plexin, cytoplasmic RhoGTPase-binding domain [PF20170] (9-53)